Protein AF-A0A6N7SB41-F1 (afdb_monomer_lite)

Secondary structure (DSSP, 8-state):
-----------TTS--PPPHHHHHHTTPPTT--EEEEE-TT--EEEEE--TTTTTHHHHHHHHHHHHHHHSS-EEEEETTEEEEESSS-HHHHHTSPBPHHHHHHH--SS-EEEEEEESBTT---EEEEEEEEEEETTEEEEEEEEE-SSSPPPHHHHHHHHHHHHHHHHHT--

Radius of gyration: 18.44 Å; chains: 1; bounding box: 50×26×52 Å

Foldseek 3Di:
DDDPVDDFDADPVRDTDDDPVNCVVLVPDPPFDWDWDADPVRDTDIDGDAPCPVVLVVVQVVQLVLCVVFVFKKFKDFQQATSYTNDDCGVVRRPFGFDPQVNVVLQDPAKDWDWQCGGGPVDNDGWTWIWQWQAEPRRTRITMTTTQHPHYGDPVSVVSRNVSSVVNNVVPND

InterPro domains:
  IPR007159 SpoVT-AbrB domain [PF04014] (7-48)
  IPR007159 SpoVT-AbrB domain [PS51740] (5-51)
  IPR007159 SpoVT-AbrB domain [SM00966] (8-54)
  IPR007159 SpoVT-AbrB domain [TIGR01439] (9-48)
  IPR029016 GAF-like domain superfamily [G3DSA:3.30.450.40] (56-173)
  IPR037914 SpoVT-AbrB domain superfamily [SSF89447] (1-48)
  IPR052731 Bacillus subtilis Transition State Regulators [PTHR36432] (1-88)

Sequence (174 aa):
MKATGIVRRLDDLGRLVIPKEIRKIYKLKEGDSIEFFVNEDSEIVLKKFSVLSDETEAITRMCQTLQEVTEHPVLFVEDDQILCVGQTKLDDWRSQSLSVEFQECVKAYHVRPFDQVRLFAAKPDTMKGTIFPVAVYGDWLGAFVVLEEDSPLQPQHLDIAQAFSRLLIRNHEH

Organism: NCBI:txid1468449

Structure (mmCIF, N/CA/C/O backbone):
data_AF-A0A6N7SB41-F1
#
_entry.id   AF-A0A6N7SB41-F1
#
loop_
_atom_site.group_PDB
_atom_site.id
_atom_site.type_symbol
_atom_site.label_atom_id
_atom_site.label_alt_id
_atom_site.label_comp_id
_atom_site.label_asym_id
_atom_site.label_entity_id
_atom_site.label_seq_id
_atom_site.pdbx_PDB_ins_code
_atom_site.Cartn_x
_atom_site.Cartn_y
_atom_site.Cartn_z
_atom_site.occupancy
_atom_site.B_iso_or_equiv
_atom_site.auth_seq_id
_atom_site.auth_comp_id
_atom_site.auth_asym_id
_atom_site.auth_atom_id
_atom_site.pdbx_PDB_model_num
ATOM 1 N N . MET A 1 1 ? 23.484 10.996 -10.020 1.00 56.50 1 MET A N 1
ATOM 2 C CA . MET A 1 1 ? 23.314 9.530 -10.155 1.00 56.50 1 MET A CA 1
ATOM 3 C C . MET A 1 1 ? 24.474 8.806 -9.488 1.00 56.50 1 MET A C 1
ATOM 5 O O . MET A 1 1 ? 25.571 9.351 -9.464 1.00 56.50 1 MET A O 1
ATOM 9 N N . LYS A 1 2 ? 24.259 7.605 -8.935 1.00 63.44 2 LYS A N 1
ATOM 10 C CA . LYS A 1 2 ? 25.335 6.770 -8.377 1.00 63.44 2 LYS A CA 1
ATOM 11 C C . LYS A 1 2 ? 25.548 5.580 -9.310 1.00 63.44 2 LYS A C 1
ATOM 13 O O . LYS A 1 2 ? 24.634 4.780 -9.482 1.00 63.44 2 LYS A O 1
ATOM 18 N N . ALA A 1 3 ? 26.719 5.481 -9.934 1.00 71.56 3 ALA A N 1
ATOM 19 C CA . ALA A 1 3 ? 27.021 4.375 -10.836 1.00 71.56 3 ALA A CA 1
ATOM 20 C C . ALA A 1 3 ? 27.104 3.062 -10.041 1.00 71.56 3 ALA A C 1
ATOM 22 O O . ALA A 1 3 ? 27.913 2.939 -9.122 1.00 71.56 3 ALA A O 1
ATOM 23 N N . THR A 1 4 ? 26.272 2.079 -10.384 1.00 75.81 4 THR A N 1
ATOM 24 C CA . THR A 1 4 ? 26.331 0.732 -9.787 1.00 75.81 4 THR A CA 1
ATOM 25 C C . THR A 1 4 ? 27.447 -0.119 -10.399 1.00 75.81 4 THR A C 1
ATOM 27 O O . THR A 1 4 ? 27.815 -1.141 -9.830 1.00 75.81 4 THR A O 1
ATOM 30 N N . GLY A 1 5 ? 27.981 0.285 -11.561 1.00 81.81 5 GLY A N 1
ATOM 31 C CA . GLY A 1 5 ? 29.005 -0.455 -12.308 1.00 81.81 5 GLY A CA 1
ATOM 32 C C . GLY A 1 5 ? 28.503 -1.759 -12.940 1.00 81.81 5 GLY A C 1
ATOM 33 O O . GLY A 1 5 ? 29.296 -2.520 -13.489 1.00 81.81 5 GLY A O 1
ATOM 34 N N . ILE A 1 6 ? 27.199 -2.042 -12.867 1.00 85.25 6 ILE A N 1
ATOM 35 C CA . ILE A 1 6 ? 26.628 -3.289 -13.374 1.00 85.25 6 ILE A CA 1
ATOM 36 C C . ILE A 1 6 ? 26.282 -3.129 -14.855 1.00 85.25 6 ILE A C 1
ATOM 38 O O . ILE A 1 6 ? 25.405 -2.348 -15.210 1.00 85.25 6 ILE A O 1
ATOM 42 N N . VAL A 1 7 ? 26.932 -3.923 -15.708 1.00 88.75 7 VAL A N 1
ATOM 43 C CA . VAL A 1 7 ? 26.654 -3.983 -17.151 1.00 88.75 7 VAL A CA 1
ATOM 44 C C . VAL A 1 7 ? 25.903 -5.271 -17.485 1.00 88.75 7 VAL A C 1
ATOM 46 O O . VAL A 1 7 ? 26.246 -6.365 -17.018 1.00 88.75 7 VAL A O 1
ATOM 49 N N . ARG A 1 8 ? 24.857 -5.152 -18.301 1.00 91.56 8 ARG A N 1
ATOM 50 C CA . ARG A 1 8 ? 24.056 -6.270 -18.807 1.00 91.56 8 ARG A CA 1
ATOM 51 C C . ARG A 1 8 ? 23.796 -6.070 -20.292 1.00 91.56 8 ARG A C 1
ATOM 53 O O . ARG A 1 8 ? 23.639 -4.944 -20.749 1.00 91.56 8 ARG A O 1
ATOM 60 N N . ARG A 1 9 ? 23.799 -7.175 -21.032 1.00 91.69 9 ARG A N 1
ATOM 61 C CA . ARG A 1 9 ? 23.465 -7.182 -22.456 1.00 91.69 9 ARG A CA 1
ATOM 62 C C . ARG A 1 9 ? 21.960 -7.363 -22.615 1.00 91.69 9 ARG A C 1
ATOM 64 O O . ARG A 1 9 ? 21.343 -8.041 -21.792 1.00 91.69 9 ARG A O 1
ATOM 71 N N . LEU A 1 10 ? 21.418 -6.756 -23.662 1.00 93.25 10 LEU A N 1
ATOM 72 C CA . LEU A 1 10 ? 20.088 -7.073 -24.162 1.00 93.25 10 LEU A CA 1
ATOM 73 C C . LEU A 1 10 ? 20.124 -8.448 -24.828 1.00 93.25 10 LEU A C 1
ATOM 75 O O . LEU A 1 10 ? 21.170 -8.864 -25.335 1.00 93.25 10 LEU A O 1
ATOM 79 N N . ASP A 1 11 ? 18.997 -9.142 -24.806 1.00 94.06 11 ASP A N 1
ATOM 80 C CA . ASP A 1 11 ? 18.799 -10.297 -25.672 1.00 94.06 11 ASP A CA 1
ATOM 81 C C . ASP A 1 11 ? 18.268 -9.885 -27.054 1.00 94.06 11 ASP A C 1
ATOM 83 O O . ASP A 1 11 ? 18.053 -8.703 -27.333 1.00 94.06 11 ASP A O 1
ATOM 87 N N . ASP A 1 12 ? 18.037 -10.874 -27.916 1.00 94.56 12 ASP A N 1
ATOM 88 C CA . ASP A 1 12 ? 17.614 -10.666 -29.306 1.00 94.56 12 ASP A CA 1
ATOM 89 C C . ASP A 1 12 ? 16.211 -10.045 -29.444 1.00 94.56 12 ASP A C 1
ATOM 91 O O . ASP A 1 12 ? 15.829 -9.609 -30.528 1.00 94.56 12 ASP A O 1
ATOM 95 N N . LEU A 1 13 ? 15.436 -9.990 -28.355 1.00 95.06 13 LEU A N 1
ATOM 96 C CA . LEU A 1 13 ? 14.103 -9.385 -28.303 1.00 95.06 13 LEU A CA 1
ATOM 97 C C . LEU A 1 13 ? 14.111 -8.018 -27.604 1.00 95.06 13 LEU A C 1
ATOM 99 O O . LEU A 1 13 ? 13.051 -7.428 -27.405 1.00 95.06 13 LEU A O 1
ATOM 103 N N . GLY A 1 14 ? 15.284 -7.516 -27.204 1.00 90.44 14 GLY A N 1
ATOM 104 C CA . GLY A 1 14 ? 15.414 -6.254 -26.479 1.00 90.44 14 GLY A CA 1
ATOM 105 C C . GLY A 1 14 ? 15.051 -6.348 -24.995 1.00 90.44 14 GLY A C 1
ATOM 106 O O . GLY A 1 14 ? 14.813 -5.324 -24.358 1.00 90.44 14 GLY A O 1
ATOM 107 N N . ARG A 1 15 ? 15.017 -7.551 -24.408 1.00 93.56 15 ARG A N 1
ATOM 108 C CA . ARG A 1 15 ? 14.793 -7.722 -22.967 1.00 93.56 15 ARG A CA 1
ATOM 109 C C . ARG A 1 15 ? 16.102 -7.541 -22.208 1.00 93.56 15 ARG A C 1
ATOM 111 O O . ARG A 1 15 ? 17.163 -8.018 -22.614 1.00 93.56 15 ARG A O 1
ATOM 118 N N . LEU A 1 16 ? 16.007 -6.889 -21.055 1.00 92.81 16 LEU A N 1
ATOM 119 C CA . LEU A 1 16 ? 17.096 -6.705 -20.102 1.00 92.81 16 LEU A CA 1
ATOM 120 C C . LEU A 1 16 ? 16.799 -7.494 -18.826 1.00 92.81 16 LEU A C 1
ATOM 122 O O . LEU A 1 16 ? 15.696 -7.444 -18.287 1.00 92.81 16 LEU A O 1
ATOM 126 N N . VAL A 1 17 ? 17.813 -8.163 -18.278 1.00 92.31 17 VAL A N 1
ATOM 127 C CA . VAL A 1 17 ? 17.708 -8.790 -16.956 1.00 92.31 17 VAL A CA 1
ATOM 128 C C . VAL A 1 17 ? 18.049 -7.778 -15.865 1.00 92.31 17 VAL A C 1
ATOM 130 O O . VAL A 1 17 ? 19.197 -7.340 -15.766 1.00 92.31 17 VAL A O 1
ATOM 133 N N . ILE A 1 18 ? 17.091 -7.488 -14.979 1.00 92.94 18 ILE A N 1
ATOM 134 C CA . ILE A 1 18 ? 17.354 -6.727 -13.751 1.00 92.94 18 ILE A CA 1
ATOM 135 C C . ILE A 1 18 ? 18.131 -7.628 -12.763 1.00 92.94 18 ILE A C 1
ATOM 137 O O . ILE A 1 18 ? 17.640 -8.701 -12.372 1.00 92.94 18 ILE A O 1
ATOM 141 N N . PRO A 1 19 ? 19.353 -7.244 -12.341 1.00 92.25 19 PRO A N 1
ATOM 142 C CA . PRO A 1 19 ? 20.143 -8.011 -11.375 1.00 92.25 19 PRO A CA 1
ATOM 143 C C . PRO A 1 19 ? 19.377 -8.284 -10.073 1.00 92.25 19 PRO A C 1
ATOM 145 O O . PRO A 1 19 ? 18.529 -7.489 -9.663 1.00 92.25 19 PRO A O 1
ATOM 148 N N . LYS A 1 20 ? 19.660 -9.417 -9.413 1.00 90.88 20 LYS A N 1
ATOM 149 C CA . LYS A 1 20 ? 18.954 -9.819 -8.179 1.00 90.88 20 LYS A CA 1
ATOM 150 C C . LYS A 1 20 ? 19.144 -8.797 -7.057 1.00 90.88 20 LYS A C 1
ATOM 152 O O . LYS A 1 20 ? 18.233 -8.574 -6.271 1.00 90.88 20 LYS A O 1
ATOM 157 N N . GLU A 1 21 ? 20.305 -8.160 -7.009 1.00 90.12 21 GLU A N 1
ATOM 158 C CA . GLU A 1 21 ? 20.667 -7.143 -6.028 1.00 90.12 21 GLU A CA 1
ATOM 159 C C . GLU A 1 21 ? 19.773 -5.909 -6.166 1.00 90.12 21 GLU A C 1
ATOM 161 O O . GLU A 1 21 ? 19.187 -5.459 -5.185 1.00 90.12 21 GLU A O 1
ATOM 166 N N . ILE A 1 22 ? 19.604 -5.415 -7.398 1.00 90.12 22 ILE A N 1
ATOM 167 C CA . ILE A 1 22 ? 18.723 -4.282 -7.704 1.00 90.12 22 ILE A CA 1
ATOM 168 C C . ILE A 1 22 ? 17.273 -4.648 -7.383 1.00 90.12 22 ILE A C 1
ATOM 170 O O . ILE A 1 22 ? 16.601 -3.895 -6.685 1.00 90.12 22 ILE A O 1
ATOM 174 N N . ARG A 1 23 ? 16.816 -5.842 -7.788 1.00 91.62 23 ARG A N 1
ATOM 175 C CA . ARG A 1 23 ? 15.476 -6.334 -7.430 1.00 91.62 23 ARG A CA 1
ATOM 176 C C . ARG A 1 23 ? 15.249 -6.345 -5.920 1.00 91.62 23 ARG A C 1
ATOM 178 O O . ARG A 1 23 ? 14.219 -5.871 -5.464 1.00 91.62 23 ARG A O 1
ATOM 185 N N . LYS A 1 24 ? 16.222 -6.818 -5.134 1.00 88.81 24 LYS A N 1
ATOM 186 C CA . LYS A 1 24 ? 16.126 -6.853 -3.667 1.00 88.81 24 LYS A CA 1
ATOM 187 C C . LYS A 1 24 ? 16.057 -5.451 -3.055 1.00 88.81 24 LYS A C 1
ATOM 189 O O . LYS A 1 24 ? 15.255 -5.235 -2.154 1.00 88.81 24 LYS A O 1
ATOM 194 N N . ILE A 1 25 ? 16.883 -4.517 -3.532 1.00 87.06 25 ILE A N 1
ATOM 195 C CA . ILE A 1 25 ? 16.928 -3.135 -3.023 1.00 87.06 25 ILE A CA 1
ATOM 196 C C . ILE A 1 25 ? 15.608 -2.411 -3.300 1.00 87.06 25 ILE A C 1
ATOM 198 O O . ILE A 1 25 ? 15.047 -1.798 -2.397 1.00 87.06 25 ILE A O 1
ATOM 202 N N . TYR A 1 26 ? 15.095 -2.522 -4.525 1.00 86.06 26 TYR A N 1
ATOM 203 C CA . TYR A 1 26 ? 13.861 -1.857 -4.950 1.00 86.06 26 TYR A CA 1
ATOM 204 C C . TYR A 1 26 ? 12.601 -2.702 -4.716 1.00 86.06 26 TYR A C 1
ATOM 206 O O . TYR A 1 26 ? 11.526 -2.330 -5.174 1.00 86.06 26 TYR A O 1
ATOM 214 N N . LYS A 1 27 ? 12.726 -3.827 -3.995 1.00 86.19 27 LYS A N 1
ATOM 215 C CA . LYS A 1 27 ? 11.638 -4.768 -3.675 1.00 86.19 27 LYS A CA 1
ATOM 216 C C . LYS A 1 27 ? 10.820 -5.211 -4.902 1.00 86.19 27 LYS A C 1
ATOM 218 O O . LYS A 1 27 ? 9.625 -5.451 -4.778 1.00 86.19 27 LYS A O 1
ATOM 223 N N . LEU A 1 28 ? 11.475 -5.344 -6.057 1.00 89.50 28 LEU A N 1
ATOM 224 C CA . LEU A 1 28 ? 10.847 -5.775 -7.305 1.00 89.50 28 LEU A CA 1
ATOM 225 C C . LEU A 1 28 ? 10.644 -7.292 -7.288 1.00 89.50 28 LEU A C 1
ATOM 227 O O . LEU A 1 28 ? 11.619 -8.055 -7.217 1.00 89.50 28 LEU A O 1
ATOM 231 N N . LYS A 1 29 ? 9.387 -7.717 -7.357 1.00 87.56 29 LYS A N 1
ATOM 232 C CA . LYS A 1 29 ? 8.963 -9.119 -7.376 1.00 87.56 29 LYS A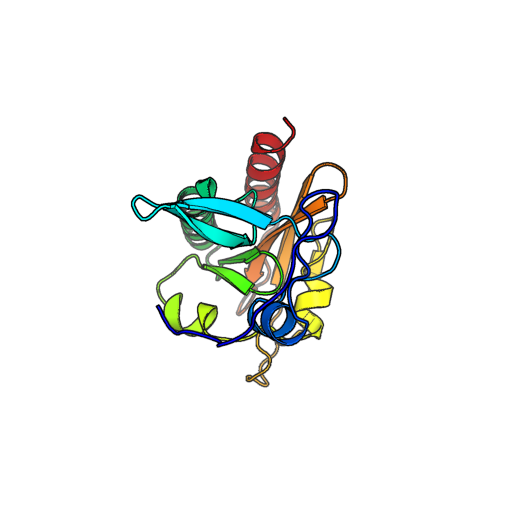 CA 1
ATOM 233 C C . LYS A 1 29 ? 8.631 -9.559 -8.802 1.00 87.56 29 LYS A C 1
ATOM 235 O O . LYS A 1 29 ? 8.562 -8.761 -9.733 1.00 87.56 29 LYS A O 1
ATOM 240 N N . GLU A 1 30 ? 8.511 -10.866 -8.993 1.00 85.94 30 GLU A N 1
ATOM 241 C CA . GLU A 1 30 ? 8.004 -11.403 -10.255 1.00 85.94 30 GLU A CA 1
ATOM 242 C C . GLU A 1 30 ? 6.549 -10.960 -10.451 1.00 85.94 30 GLU A C 1
ATOM 244 O O . GLU A 1 30 ? 5.766 -11.023 -9.508 1.00 85.94 30 GLU A O 1
ATOM 249 N N . GLY A 1 31 ? 6.216 -10.488 -11.655 1.00 84.44 31 GLY A N 1
ATOM 250 C CA . GLY A 1 31 ? 4.901 -9.921 -11.967 1.00 84.44 31 GLY A CA 1
ATOM 251 C C . GLY A 1 31 ? 4.759 -8.421 -11.683 1.00 84.44 31 GLY A C 1
ATOM 252 O O . GLY A 1 31 ? 3.804 -7.826 -12.172 1.00 84.44 31 GLY A O 1
ATOM 253 N N . ASP A 1 32 ? 5.705 -7.788 -10.974 1.00 86.62 32 ASP A N 1
ATOM 254 C CA . ASP A 1 32 ? 5.667 -6.336 -10.756 1.00 86.62 32 ASP A CA 1
ATOM 255 C C . ASP A 1 32 ? 5.747 -5.586 -12.094 1.00 86.62 32 ASP A C 1
ATOM 257 O O . ASP A 1 32 ? 6.615 -5.852 -12.934 1.00 86.62 32 ASP A O 1
ATOM 261 N N . SER A 1 33 ? 4.872 -4.597 -12.262 1.00 87.50 33 SER A N 1
ATOM 262 C CA . SER A 1 33 ? 4.899 -3.696 -13.412 1.00 87.50 33 SER A CA 1
ATOM 263 C C . SER A 1 33 ? 6.001 -2.644 -13.250 1.00 87.50 33 SER A C 1
ATOM 265 O O . SER A 1 33 ? 6.211 -2.097 -12.164 1.00 87.50 33 SER A O 1
ATOM 267 N N . ILE A 1 34 ? 6.721 -2.356 -14.336 1.00 90.44 34 ILE A N 1
ATOM 268 C CA . ILE A 1 34 ? 7.815 -1.378 -14.377 1.00 90.44 34 ILE A CA 1
ATOM 269 C C . ILE A 1 34 ? 7.511 -0.354 -15.462 1.00 90.44 34 ILE A C 1
ATOM 271 O O . ILE A 1 34 ? 7.263 -0.717 -16.611 1.00 90.44 34 ILE A O 1
ATOM 275 N N . GLU A 1 35 ? 7.581 0.918 -15.098 1.00 90.56 35 GLU A N 1
ATOM 276 C CA . GLU A 1 35 ? 7.387 2.032 -16.011 1.00 90.56 35 GLU A CA 1
ATOM 277 C C . GLU A 1 35 ? 8.733 2.543 -16.536 1.00 90.56 35 GLU A C 1
ATOM 279 O O . GLU A 1 35 ? 9.713 2.671 -15.789 1.00 90.56 35 GLU A O 1
ATOM 284 N N . PHE A 1 36 ? 8.771 2.817 -17.841 1.00 92.75 36 PHE A N 1
ATOM 285 C CA . PHE A 1 36 ? 9.946 3.304 -18.552 1.00 92.75 36 PHE A CA 1
ATOM 286 C C . PHE A 1 36 ? 9.804 4.794 -18.825 1.00 92.75 36 PHE A C 1
ATOM 288 O O . PHE A 1 36 ? 8.883 5.226 -19.512 1.00 92.75 36 PHE A O 1
ATOM 295 N N . PHE A 1 37 ? 10.778 5.561 -18.356 1.00 91.56 37 PHE A N 1
ATOM 296 C CA . PHE A 1 37 ? 10.917 6.974 -18.667 1.00 91.56 37 PHE A CA 1
ATOM 297 C C . PHE A 1 37 ? 12.196 7.198 -19.465 1.00 91.56 37 PHE A C 1
ATOM 299 O O . PHE A 1 37 ? 13.196 6.509 -19.256 1.00 91.56 37 PHE A O 1
ATOM 306 N N . VAL A 1 38 ? 12.170 8.194 -20.344 1.00 93.88 38 VAL A N 1
ATOM 307 C CA . VAL A 1 38 ? 13.356 8.701 -21.039 1.00 93.88 38 VAL A CA 1
ATOM 308 C C . VAL A 1 38 ? 13.509 10.165 -20.656 1.00 93.88 38 VAL A C 1
ATOM 310 O O . VAL A 1 38 ? 12.560 10.935 -20.800 1.00 93.88 38 VAL A O 1
ATOM 313 N N . ASN A 1 39 ? 14.663 10.536 -20.106 1.00 91.38 39 ASN A N 1
ATOM 314 C CA . ASN A 1 39 ? 14.952 11.930 -19.771 1.00 91.38 39 ASN A CA 1
ATOM 315 C C . ASN A 1 39 ? 15.576 12.680 -20.963 1.00 91.38 39 ASN A C 1
ATOM 317 O O . ASN A 1 39 ? 15.837 12.100 -22.018 1.00 91.38 39 ASN A O 1
ATOM 321 N N . GLU A 1 40 ? 15.812 13.982 -20.792 1.00 92.56 40 GLU A N 1
ATOM 322 C CA . GLU A 1 40 ? 16.403 14.846 -21.828 1.00 92.56 40 GLU A CA 1
ATOM 323 C C . GLU A 1 40 ? 17.796 14.366 -22.277 1.00 92.56 40 GLU A C 1
ATOM 325 O O . GLU A 1 40 ? 18.153 14.502 -23.446 1.00 92.56 40 GLU A O 1
ATOM 330 N N . ASP A 1 41 ? 18.537 13.707 -21.383 1.00 92.25 41 ASP A N 1
ATOM 331 C CA . ASP A 1 41 ? 19.861 13.134 -21.642 1.00 92.25 41 ASP A CA 1
ATOM 332 C C . ASP A 1 41 ? 19.809 11.759 -22.347 1.00 92.25 41 ASP A C 1
ATOM 334 O O . ASP A 1 41 ? 20.830 11.086 -22.491 1.00 92.25 41 ASP A O 1
ATOM 338 N N . SER A 1 42 ? 18.630 11.328 -22.819 1.00 91.06 42 SER A N 1
ATOM 339 C CA . SER A 1 42 ? 18.396 10.013 -23.445 1.00 91.06 42 SER A CA 1
ATOM 340 C C . SER A 1 42 ? 18.727 8.817 -22.540 1.00 91.06 42 SER A C 1
ATOM 342 O O . SER A 1 42 ? 19.000 7.712 -23.017 1.00 91.06 42 SER A O 1
ATOM 344 N N . GLU A 1 43 ? 18.688 9.011 -21.225 1.00 92.25 43 GLU A N 1
ATOM 345 C CA . GLU A 1 43 ? 18.839 7.946 -20.243 1.00 92.25 43 GLU A CA 1
ATOM 346 C C . GLU A 1 43 ? 17.489 7.282 -19.976 1.00 92.25 43 GLU A C 1
ATOM 348 O O . GLU A 1 43 ? 16.455 7.940 -19.834 1.00 92.25 43 GLU A O 1
ATOM 353 N N . ILE A 1 44 ? 17.509 5.955 -19.855 1.00 90.31 44 ILE A N 1
ATOM 354 C CA . ILE A 1 44 ? 16.331 5.178 -19.476 1.00 90.31 44 ILE A CA 1
ATOM 355 C C . ILE A 1 44 ? 16.256 5.124 -17.951 1.00 90.31 44 ILE A C 1
ATOM 357 O O . ILE A 1 44 ? 17.150 4.589 -17.288 1.00 90.31 44 ILE A O 1
ATOM 361 N N . VAL A 1 45 ? 15.161 5.634 -17.397 1.00 90.56 45 VAL A N 1
ATOM 362 C CA . VAL A 1 45 ? 14.848 5.565 -15.970 1.00 90.56 45 VAL A CA 1
ATOM 363 C C . VAL A 1 45 ? 13.728 4.555 -15.762 1.00 90.56 45 VAL A C 1
ATOM 365 O O . VAL A 1 45 ? 12.658 4.664 -16.354 1.00 90.56 45 VAL A O 1
ATOM 368 N N . LEU A 1 46 ? 13.980 3.574 -14.897 1.00 90.69 46 LEU A N 1
ATOM 369 C CA . LEU A 1 46 ? 12.997 2.568 -14.505 1.00 90.69 46 LEU A CA 1
ATOM 37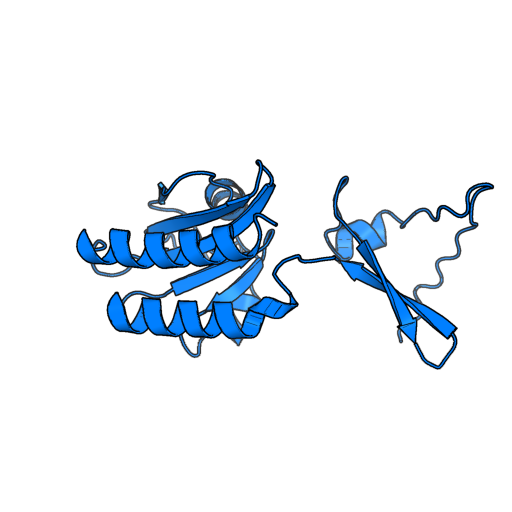0 C C . LEU A 1 46 ? 12.397 2.945 -13.154 1.00 90.69 46 LEU A C 1
ATOM 372 O O . LEU A 1 46 ? 13.138 3.192 -12.197 1.00 90.69 46 LEU A O 1
ATOM 376 N N . LYS A 1 47 ? 11.069 2.940 -13.059 1.00 88.12 47 LYS A N 1
ATOM 377 C CA . LYS A 1 47 ? 10.347 3.076 -11.790 1.00 88.12 47 LYS A CA 1
ATOM 378 C C . LYS A 1 47 ? 9.395 1.903 -11.611 1.00 88.12 47 LYS A C 1
ATOM 380 O O . LYS A 1 47 ? 8.873 1.376 -12.590 1.00 88.12 47 LYS A O 1
ATOM 385 N N . LYS A 1 48 ? 9.175 1.484 -10.362 1.00 86.88 48 LYS A N 1
ATOM 386 C CA . LYS A 1 48 ? 8.072 0.565 -10.073 1.00 86.88 48 LYS A CA 1
ATOM 387 C C . LYS A 1 48 ? 6.776 1.288 -10.435 1.00 86.88 48 LYS A C 1
ATOM 389 O O . LYS A 1 48 ? 6.577 2.412 -9.980 1.00 86.88 48 LYS A O 1
ATOM 394 N N . PHE A 1 49 ? 5.965 0.667 -11.279 1.00 86.06 49 PHE A N 1
ATOM 395 C CA . PHE A 1 49 ? 4.675 1.214 -11.656 1.00 86.06 49 PHE A CA 1
ATOM 396 C C . PHE A 1 49 ? 3.700 1.031 -10.492 1.00 86.06 49 PHE A C 1
ATOM 398 O O . PHE A 1 49 ? 3.611 -0.057 -9.921 1.00 86.06 49 PHE A O 1
ATOM 405 N N . SER A 1 50 ? 2.993 2.100 -10.148 1.00 85.44 50 SER A N 1
ATOM 406 C CA . SER A 1 50 ? 1.892 2.100 -9.191 1.00 85.44 50 SER A CA 1
ATOM 407 C C . SER A 1 50 ? 0.697 2.701 -9.911 1.00 85.44 50 SER A C 1
ATOM 409 O O . SER A 1 50 ? 0.777 3.810 -10.429 1.00 85.44 50 SER A O 1
ATOM 411 N N . VAL A 1 51 ? -0.411 1.965 -9.938 1.00 84.38 51 VAL A N 1
ATOM 412 C CA . VAL A 1 51 ? -1.672 2.444 -10.523 1.00 84.38 51 VAL A CA 1
ATOM 413 C C . VAL A 1 51 ? -2.196 3.664 -9.755 1.00 84.38 51 VAL A C 1
ATOM 415 O O . VAL A 1 51 ? -2.856 4.525 -10.321 1.00 84.38 51 VAL A O 1
ATOM 418 N N . LEU A 1 52 ? -1.865 3.755 -8.466 1.00 87.94 52 LEU A N 1
ATOM 419 C CA . LEU A 1 52 ? -2.342 4.794 -7.563 1.00 87.94 52 LEU A CA 1
ATOM 420 C C . LEU A 1 52 ? -1.397 6.002 -7.486 1.00 87.94 52 LEU A C 1
ATOM 422 O O . LEU A 1 52 ? -1.677 6.935 -6.728 1.00 87.94 52 LEU A O 1
ATOM 426 N N . SER A 1 53 ? -0.292 6.019 -8.244 1.00 84.00 53 SER A N 1
ATOM 427 C CA . SER A 1 53 ? 0.733 7.064 -8.129 1.00 84.00 53 SER A CA 1
ATOM 428 C C . SER A 1 53 ? 0.157 8.459 -8.350 1.00 84.00 53 SER A C 1
ATOM 430 O O . SER A 1 53 ? 0.427 9.366 -7.556 1.00 84.00 53 SER A O 1
ATOM 432 N N . ASP A 1 54 ? -0.694 8.606 -9.362 1.00 85.69 54 ASP A N 1
ATOM 433 C CA . ASP A 1 54 ? -1.310 9.879 -9.746 1.00 85.69 54 ASP A CA 1
ATOM 434 C C . ASP A 1 54 ? -2.433 10.295 -8.780 1.00 85.69 54 ASP A C 1
ATOM 436 O O . ASP A 1 54 ? -2.737 11.478 -8.630 1.00 85.69 54 ASP A O 1
ATOM 440 N N . GLU A 1 55 ? -2.998 9.334 -8.045 1.00 88.88 55 GLU A N 1
ATOM 441 C CA . GLU A 1 55 ? -4.060 9.548 -7.057 1.00 88.88 55 GLU A CA 1
ATOM 442 C C . GLU A 1 55 ? -3.503 9.820 -5.648 1.00 88.88 55 GLU A C 1
ATOM 444 O O . GLU A 1 55 ? -4.275 10.099 -4.731 1.00 88.88 55 GLU A O 1
ATOM 449 N N . THR A 1 56 ? -2.180 9.789 -5.438 1.00 89.38 56 THR A N 1
ATOM 450 C CA . THR A 1 56 ? -1.557 9.908 -4.101 1.00 89.38 56 THR A CA 1
ATOM 451 C C . THR A 1 56 ? -2.078 11.111 -3.304 1.00 89.38 56 THR A C 1
ATOM 453 O O . THR A 1 56 ? -2.348 11.004 -2.104 1.00 89.38 56 THR A O 1
ATOM 456 N N . GLU A 1 57 ? -2.248 12.268 -3.947 1.00 90.50 57 GLU A N 1
ATOM 457 C CA . GLU A 1 57 ? -2.765 13.477 -3.296 1.00 90.50 57 GLU A CA 1
ATOM 458 C C . GLU A 1 57 ? -4.248 13.335 -2.911 1.00 90.50 57 GLU A C 1
ATOM 460 O O . GLU A 1 57 ? -4.661 13.752 -1.826 1.00 90.50 57 GLU A O 1
ATOM 465 N N . ALA A 1 58 ? -5.049 12.697 -3.768 1.00 93.00 58 ALA A N 1
ATOM 466 C CA . ALA A 1 58 ? -6.450 12.401 -3.496 1.00 93.00 58 ALA A CA 1
ATOM 467 C C . ALA A 1 58 ? -6.594 11.385 -2.354 1.00 93.00 58 ALA A C 1
ATOM 469 O O . ALA A 1 58 ? -7.331 11.648 -1.406 1.00 93.00 58 ALA A O 1
ATOM 470 N N . ILE A 1 59 ? -5.826 10.293 -2.378 1.00 94.44 59 ILE A N 1
ATOM 471 C CA . ILE A 1 59 ? -5.801 9.276 -1.317 1.00 94.44 59 ILE A CA 1
ATOM 472 C C . ILE A 1 59 ? -5.350 9.900 0.011 1.00 94.44 59 ILE A C 1
ATOM 474 O O . ILE A 1 59 ? -5.903 9.603 1.067 1.00 94.44 59 ILE A O 1
ATOM 478 N N . THR A 1 60 ? -4.387 10.824 -0.022 1.00 93.00 60 THR A N 1
ATOM 479 C CA . THR A 1 60 ? -3.952 11.554 1.180 1.00 93.00 60 THR A CA 1
ATOM 480 C C . THR A 1 60 ? -5.085 12.396 1.770 1.00 93.00 60 THR A C 1
ATOM 482 O O . THR A 1 60 ? -5.335 12.311 2.973 1.00 93.00 60 THR A O 1
ATOM 485 N N . ARG A 1 61 ? -5.823 13.148 0.940 1.00 93.56 61 ARG A N 1
ATOM 486 C CA . ARG A 1 61 ? -7.028 13.872 1.389 1.00 93.56 61 ARG A CA 1
ATOM 487 C C . ARG A 1 61 ? -8.088 12.924 1.941 1.00 93.56 61 ARG A C 1
ATOM 489 O O . ARG A 1 61 ? -8.703 13.216 2.959 1.00 93.56 61 ARG A O 1
ATOM 496 N N . MET A 1 62 ? -8.269 11.769 1.305 1.00 95.56 62 MET A N 1
ATOM 497 C CA . MET A 1 62 ? -9.198 10.740 1.763 1.00 95.56 62 MET A CA 1
ATOM 498 C C . MET A 1 62 ? -8.843 10.229 3.164 1.00 95.56 62 MET A C 1
ATOM 500 O O . MET A 1 62 ? -9.718 10.164 4.025 1.00 95.56 62 MET A O 1
ATOM 504 N N . CYS A 1 63 ? -7.566 9.939 3.425 1.00 94.94 63 CYS A N 1
ATOM 505 C CA . CYS A 1 63 ? -7.085 9.561 4.755 1.00 94.94 63 CYS A CA 1
ATOM 506 C C . CYS A 1 63 ? -7.309 10.667 5.795 1.00 94.94 63 CYS A C 1
ATOM 508 O O . CYS A 1 63 ? -7.726 10.365 6.910 1.00 94.94 63 CYS A O 1
ATOM 510 N N . GLN A 1 64 ? -7.064 11.932 5.437 1.00 93.88 64 GLN A N 1
ATOM 511 C CA . GLN A 1 64 ? -7.313 13.086 6.313 1.00 93.88 64 GLN A CA 1
ATOM 512 C C . GLN A 1 64 ? -8.792 13.181 6.701 1.00 93.88 64 GLN A C 1
ATOM 514 O O . GLN A 1 64 ? -9.118 13.203 7.885 1.00 93.88 64 GLN A O 1
ATOM 519 N N . THR A 1 65 ? -9.692 13.145 5.715 1.00 95.38 65 THR A N 1
ATOM 520 C CA . THR A 1 65 ? -11.139 13.205 5.953 1.00 95.38 65 THR A CA 1
ATOM 521 C C . THR A 1 65 ? -11.637 12.015 6.769 1.00 95.38 65 THR A C 1
ATOM 523 O O . THR A 1 65 ? -12.417 12.195 7.701 1.00 95.38 65 THR A O 1
ATOM 526 N N . LEU A 1 66 ? -11.185 10.795 6.460 1.00 94.56 66 LEU A N 1
ATOM 527 C CA . LEU A 1 66 ? -11.560 9.617 7.242 1.00 94.56 66 LEU A CA 1
ATOM 528 C C . LEU A 1 66 ? -11.085 9.738 8.688 1.00 94.56 66 LEU A C 1
ATOM 530 O O . LEU A 1 66 ? -11.841 9.419 9.597 1.00 94.56 66 LEU A O 1
ATOM 534 N N . GLN A 1 67 ? -9.874 10.230 8.926 1.00 93.31 67 GLN A N 1
ATOM 535 C CA . GLN A 1 67 ? -9.376 10.435 10.281 1.00 93.31 67 GLN A CA 1
ATOM 536 C C . GLN A 1 67 ? -10.190 11.488 11.048 1.00 93.31 67 GLN A C 1
ATOM 538 O O . GLN A 1 67 ? -10.515 11.263 12.209 1.00 93.31 67 GLN A O 1
ATOM 543 N N . GLU A 1 68 ? -10.558 12.603 10.414 1.00 92.69 68 GLU A N 1
ATOM 544 C CA . GLU A 1 68 ? -11.411 13.632 11.030 1.00 92.69 68 GLU A CA 1
ATOM 545 C C . GLU A 1 68 ? -12.795 13.095 11.407 1.00 92.69 68 GLU A C 1
ATOM 547 O O . GLU A 1 68 ? -13.302 13.399 12.481 1.00 92.69 68 GLU A O 1
ATOM 552 N N . VAL A 1 69 ? -13.402 12.286 10.536 1.00 93.19 69 VAL A N 1
ATOM 553 C CA . VAL A 1 69 ? -14.750 11.740 10.754 1.00 93.19 69 VAL A CA 1
ATOM 554 C C . VAL A 1 69 ? -14.745 10.595 11.761 1.00 93.19 69 VAL A C 1
ATOM 556 O O . VAL A 1 69 ? -15.672 10.468 12.555 1.00 93.19 69 VAL A O 1
ATOM 559 N N . THR A 1 70 ? -13.735 9.728 11.700 1.00 92.25 70 THR A N 1
ATOM 560 C CA . THR A 1 70 ? -13.670 8.540 12.557 1.00 92.25 70 THR A CA 1
ATOM 561 C C . THR A 1 70 ? -13.040 8.814 13.914 1.00 92.25 70 THR A C 1
ATOM 563 O O . THR A 1 70 ? -13.226 8.000 14.809 1.00 92.25 70 THR A O 1
ATOM 566 N N . GLU A 1 71 ? -12.309 9.923 14.064 1.00 91.19 71 GLU A N 1
ATOM 567 C CA . GLU A 1 71 ? -11.465 10.238 15.227 1.00 91.19 71 GLU A CA 1
ATOM 568 C C . GLU A 1 71 ? -10.378 9.177 15.504 1.00 91.19 71 GLU A C 1
ATOM 570 O O . GLU A 1 71 ? -9.805 9.114 16.589 1.00 91.19 71 GLU A O 1
ATOM 575 N N . HIS A 1 72 ? -10.046 8.367 14.494 1.00 92.00 72 HIS A N 1
ATOM 576 C CA . HIS A 1 72 ? -9.045 7.306 14.559 1.00 92.00 72 HIS A CA 1
ATOM 577 C C . HIS A 1 72 ? -7.888 7.571 13.589 1.00 92.00 72 HIS A C 1
ATOM 579 O O . HIS A 1 72 ? -8.109 8.139 12.518 1.00 92.00 72 HIS A O 1
ATOM 585 N N . PRO A 1 73 ? -6.649 7.138 13.894 1.00 92.19 73 PRO A N 1
ATOM 586 C CA . PRO A 1 73 ? -5.562 7.201 12.926 1.00 92.19 73 PRO A CA 1
ATOM 587 C C . PRO A 1 73 ? -5.905 6.413 11.658 1.00 92.19 73 PRO A C 1
ATOM 589 O O . PRO A 1 73 ? -6.253 5.231 11.725 1.00 92.19 73 PRO A O 1
ATOM 592 N N . VAL A 1 74 ? -5.763 7.058 10.500 1.00 94.06 74 VAL A N 1
ATOM 593 C CA . VAL A 1 74 ? -5.999 6.433 9.192 1.00 94.06 74 VAL A CA 1
ATOM 594 C C . VAL A 1 74 ? -4.724 6.446 8.371 1.00 94.06 74 VAL A C 1
ATOM 596 O O . VAL A 1 74 ? -4.015 7.453 8.305 1.00 94.06 74 VAL A O 1
ATOM 599 N N . LEU A 1 75 ? -4.437 5.325 7.723 1.00 93.31 75 LEU A N 1
ATOM 600 C CA . LEU A 1 75 ? -3.313 5.172 6.810 1.00 93.31 75 LEU A CA 1
ATOM 601 C C . LEU A 1 75 ? -3.747 4.441 5.543 1.00 93.31 75 LEU A C 1
ATOM 603 O O . LEU A 1 75 ? -4.677 3.639 5.570 1.00 93.31 75 LEU A O 1
ATOM 607 N N . PHE A 1 76 ? -3.054 4.708 4.441 1.00 95.25 76 PHE A N 1
ATOM 608 C CA . PHE A 1 76 ? -3.184 3.927 3.219 1.00 95.25 76 PHE A CA 1
ATOM 609 C C . PHE A 1 76 ? -1.912 3.120 2.995 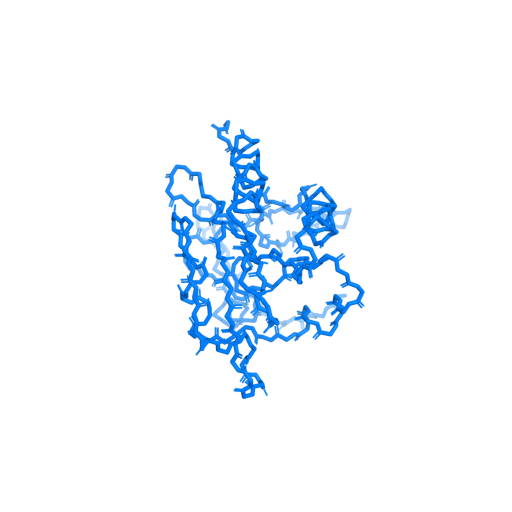1.00 95.25 76 PHE A C 1
ATOM 611 O O . PHE A 1 76 ? -0.806 3.669 3.032 1.00 95.25 76 PHE A O 1
ATOM 618 N N . VAL A 1 77 ? -2.068 1.821 2.766 1.00 94.31 77 VAL A N 1
ATOM 619 C CA . VAL A 1 77 ? -0.970 0.906 2.449 1.00 94.31 77 VAL A CA 1
ATOM 620 C C . VAL A 1 77 ? -1.021 0.568 0.975 1.00 94.31 77 VAL A C 1
ATOM 622 O O . VAL A 1 77 ? -2.068 0.177 0.466 1.00 94.31 77 VAL A O 1
ATOM 625 N N . GLU A 1 78 ? 0.131 0.665 0.327 1.00 91.56 78 GLU A N 1
ATOM 626 C CA . GLU A 1 78 ? 0.369 0.156 -1.017 1.00 91.56 78 GLU A CA 1
ATOM 627 C C . GLU A 1 78 ? 1.614 -0.739 -0.971 1.00 91.56 78 GLU A C 1
ATOM 629 O O . GLU A 1 78 ? 2.609 -0.433 -0.304 1.00 91.56 78 GLU A O 1
ATOM 634 N N . ASP A 1 79 ? 1.550 -1.884 -1.645 1.00 85.44 79 ASP A N 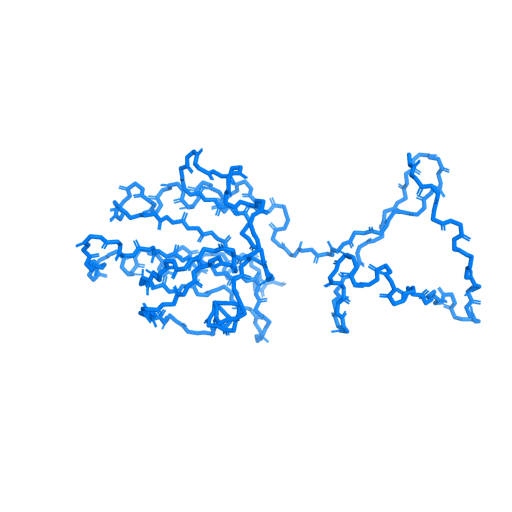1
ATOM 635 C CA . ASP A 1 79 ? 2.538 -2.957 -1.543 1.00 85.44 79 ASP A CA 1
ATOM 636 C C . ASP A 1 79 ? 2.866 -3.357 -0.085 1.00 85.44 79 ASP A C 1
ATOM 638 O O . ASP A 1 79 ? 2.053 -3.941 0.628 1.00 85.44 79 ASP A O 1
ATOM 642 N N . ASP A 1 80 ? 4.098 -3.072 0.341 1.00 84.50 80 ASP A N 1
ATOM 643 C CA . ASP A 1 80 ? 4.665 -3.393 1.645 1.00 84.50 80 ASP A CA 1
ATOM 644 C C . ASP A 1 80 ? 5.065 -2.090 2.383 1.00 84.50 80 ASP A C 1
ATOM 646 O O . ASP A 1 80 ? 5.987 -2.097 3.209 1.00 84.50 80 ASP A O 1
ATOM 650 N N . GLN A 1 81 ? 4.446 -0.952 2.027 1.00 86.19 81 GLN A N 1
ATOM 651 C CA . GLN A 1 81 ? 4.772 0.382 2.541 1.00 86.19 81 GLN A CA 1
ATOM 652 C C . GLN A 1 81 ? 3.523 1.224 2.824 1.00 86.19 81 GLN A C 1
ATOM 654 O O . GLN A 1 81 ? 2.469 1.059 2.219 1.00 86.19 81 GLN A O 1
ATOM 659 N N . ILE A 1 82 ? 3.663 2.176 3.746 1.00 89.62 82 ILE A N 1
ATOM 660 C CA . ILE A 1 82 ? 2.639 3.194 3.981 1.00 89.62 82 ILE A CA 1
ATOM 661 C C . ILE A 1 82 ? 2.779 4.266 2.897 1.00 89.62 82 ILE A C 1
ATOM 663 O O . ILE A 1 82 ? 3.818 4.927 2.804 1.00 89.62 82 ILE A O 1
ATOM 667 N N . LEU A 1 83 ? 1.733 4.443 2.091 1.00 87.81 83 LEU A N 1
ATOM 668 C CA . LEU A 1 83 ? 1.675 5.465 1.049 1.00 87.81 83 LEU A CA 1
ATOM 669 C C . LEU A 1 83 ? 1.380 6.842 1.657 1.00 87.81 83 LEU A C 1
ATOM 671 O O . LEU A 1 83 ? 2.094 7.807 1.379 1.00 87.81 83 LEU A O 1
ATOM 675 N N . CYS A 1 84 ? 0.371 6.931 2.528 1.00 84.75 84 CYS A N 1
ATOM 676 C CA . CYS A 1 84 ? -0.004 8.166 3.219 1.00 84.75 84 CYS A CA 1
ATOM 677 C C . CYS A 1 84 ? -0.662 7.903 4.586 1.00 84.75 84 CYS A C 1
ATOM 679 O O . CYS A 1 84 ? -1.098 6.789 4.878 1.00 84.75 84 CYS A O 1
ATOM 681 N N . VAL A 1 85 ? -0.723 8.940 5.428 1.00 83.56 85 VAL A N 1
ATOM 682 C CA . VAL A 1 85 ? -1.427 8.943 6.723 1.00 83.56 85 VAL A CA 1
ATOM 683 C C . VAL A 1 85 ? -2.281 10.206 6.858 1.00 83.56 85 VAL A C 1
ATOM 685 O O . VAL A 1 85 ? -1.967 11.228 6.246 1.00 83.56 85 VAL A O 1
ATOM 688 N N . GLY A 1 86 ? -3.342 10.145 7.663 1.00 74.69 86 GLY A N 1
ATOM 689 C CA . GLY A 1 86 ? -4.287 11.247 7.854 1.00 74.69 86 GLY A CA 1
ATOM 690 C C . GLY A 1 86 ? -3.749 12.447 8.651 1.00 74.69 86 GLY A C 1
ATOM 691 O O . GLY A 1 86 ? -4.213 13.558 8.430 1.00 74.69 86 GLY A O 1
ATOM 692 N N . GLN A 1 87 ? -2.747 12.295 9.527 1.00 70.75 87 GLN A N 1
ATOM 693 C CA . GLN A 1 87 ? -2.121 13.424 10.248 1.00 70.75 87 GLN A CA 1
ATOM 694 C C . GLN A 1 87 ? -0.591 13.311 10.379 1.00 70.75 87 GLN A C 1
ATOM 696 O O . GLN A 1 87 ? 0.007 12.274 10.115 1.00 70.75 87 GLN A O 1
ATOM 701 N N . THR A 1 88 ? 0.035 14.410 10.816 1.00 52.94 88 THR A N 1
ATOM 702 C CA . THR A 1 88 ? 1.450 14.846 10.752 1.00 52.94 88 THR A CA 1
ATOM 703 C C . THR A 1 88 ? 2.562 13.914 11.272 1.00 52.94 88 THR A C 1
ATOM 705 O O . THR A 1 88 ? 3.708 14.344 11.342 1.00 52.94 88 THR A O 1
ATOM 708 N N . LYS A 1 89 ? 2.304 12.635 11.574 1.00 58.97 89 LYS A N 1
ATOM 709 C CA . LYS A 1 89 ? 3.350 11.621 11.854 1.00 58.97 89 LYS A CA 1
ATOM 710 C C . LYS A 1 89 ? 3.862 10.905 10.585 1.00 58.97 89 LYS A C 1
ATOM 712 O O . LYS A 1 89 ? 4.505 9.860 10.680 1.00 58.97 89 LYS A O 1
ATOM 717 N N . LEU A 1 90 ? 3.568 11.456 9.401 1.00 61.03 90 LEU A N 1
ATOM 718 C CA . LEU A 1 90 ? 3.839 10.865 8.082 1.00 61.03 90 LEU A CA 1
ATOM 719 C C . LEU A 1 90 ? 5.309 10.466 7.890 1.00 61.03 90 LEU A C 1
ATOM 721 O O . LEU A 1 90 ? 5.576 9.341 7.470 1.00 61.03 90 LEU A O 1
ATOM 725 N N . ASP A 1 91 ? 6.252 11.338 8.241 1.00 60.62 91 ASP A N 1
ATOM 726 C CA . ASP A 1 91 ? 7.679 11.082 8.000 1.00 60.62 91 ASP A CA 1
ATOM 727 C C . ASP A 1 91 ? 8.234 9.962 8.901 1.00 60.62 91 ASP A C 1
ATOM 729 O O . ASP A 1 91 ? 9.008 9.103 8.457 1.00 60.62 91 ASP A O 1
ATOM 733 N N . ASP A 1 92 ? 7.758 9.892 10.147 1.00 74.31 92 ASP A N 1
ATOM 734 C CA . ASP A 1 92 ? 8.160 8.861 11.107 1.00 74.31 92 ASP A CA 1
ATOM 735 C C . ASP A 1 92 ? 7.633 7.475 10.726 1.00 74.31 92 ASP A C 1
ATOM 737 O O . ASP A 1 92 ? 8.267 6.467 11.036 1.00 74.31 92 ASP A O 1
ATOM 741 N N . TRP A 1 93 ? 6.460 7.402 10.092 1.00 80.62 93 TRP A N 1
ATOM 742 C CA . TRP A 1 93 ? 5.797 6.134 9.775 1.00 80.62 93 TRP A CA 1
ATOM 743 C C . TRP A 1 93 ? 6.194 5.608 8.394 1.00 80.62 93 TRP A C 1
ATOM 745 O O . TRP A 1 93 ? 6.426 4.409 8.255 1.00 80.62 93 TRP A O 1
ATOM 755 N N . ARG A 1 94 ? 6.359 6.483 7.388 1.00 71.81 94 ARG A N 1
ATOM 756 C CA . ARG A 1 94 ? 6.808 6.085 6.036 1.00 71.81 94 ARG A CA 1
ATOM 757 C C . ARG A 1 94 ? 8.220 5.507 6.022 1.00 71.81 94 ARG A C 1
ATOM 759 O O . ARG A 1 94 ? 8.526 4.656 5.192 1.00 71.81 94 ARG A O 1
ATOM 766 N N . SER A 1 95 ? 9.083 5.960 6.928 1.00 76.88 95 SER A N 1
ATOM 767 C CA . SER A 1 95 ? 10.459 5.463 7.038 1.00 76.88 95 SER A CA 1
ATOM 768 C C . SER A 1 95 ? 10.558 4.081 7.698 1.00 76.88 95 SER A C 1
ATOM 770 O O . SER A 1 95 ? 11.600 3.426 7.608 1.00 76.88 95 SER A O 1
ATOM 772 N N . GLN A 1 96 ? 9.486 3.601 8.336 1.00 84.88 96 GLN A N 1
ATOM 773 C CA . GLN A 1 96 ? 9.477 2.324 9.039 1.00 84.88 96 GLN A CA 1
ATOM 774 C C . GLN A 1 96 ? 9.018 1.185 8.134 1.00 84.88 96 GLN A C 1
ATOM 776 O O . GLN A 1 96 ? 8.048 1.281 7.388 1.00 84.88 96 GLN A O 1
ATOM 781 N N . SER A 1 97 ? 9.714 0.054 8.232 1.00 89.06 97 SER A N 1
ATOM 782 C CA . SER A 1 97 ? 9.275 -1.167 7.559 1.00 89.06 97 SER A CA 1
ATOM 783 C C . SER A 1 97 ? 8.093 -1.779 8.304 1.00 89.06 97 SER A C 1
ATOM 785 O O . SER A 1 97 ? 8.176 -2.008 9.515 1.00 89.06 97 SER A O 1
ATOM 787 N N . LEU A 1 98 ? 7.022 -2.079 7.566 1.00 93.75 98 LEU A N 1
ATOM 788 C CA . LEU A 1 98 ? 5.902 -2.865 8.077 1.00 93.75 98 LEU A CA 1
ATOM 789 C C . LEU A 1 98 ? 6.386 -4.246 8.540 1.00 93.75 98 LEU A C 1
ATOM 791 O O . LEU A 1 98 ? 7.348 -4.795 7.993 1.00 93.75 98 LEU A O 1
ATOM 795 N N . SER A 1 99 ? 5.739 -4.795 9.563 1.00 95.31 99 SER A N 1
ATOM 796 C CA . SER A 1 99 ? 5.993 -6.167 10.007 1.00 95.31 99 SER A CA 1
ATOM 797 C C . SER A 1 99 ? 5.530 -7.184 8.948 1.00 95.31 99 SER A C 1
ATOM 799 O O . SER A 1 99 ? 4.659 -6.892 8.129 1.00 95.31 99 SER A O 1
ATOM 801 N N . VAL A 1 100 ? 6.091 -8.397 8.974 1.00 94.06 100 VAL A N 1
ATOM 802 C CA . VAL A 1 100 ? 5.676 -9.480 8.058 1.00 94.06 100 VAL A CA 1
ATOM 803 C C . VAL A 1 100 ? 4.214 -9.869 8.299 1.00 94.06 100 VAL A C 1
ATOM 805 O O . VAL A 1 100 ? 3.436 -9.965 7.359 1.00 94.06 100 VAL A O 1
ATOM 808 N N . GLU A 1 101 ? 3.824 -10.004 9.567 1.00 95.25 101 GLU A N 1
ATOM 809 C CA . GLU A 1 101 ? 2.448 -10.314 9.978 1.00 95.25 101 GLU A CA 1
ATOM 810 C C . GLU A 1 101 ? 1.431 -9.282 9.461 1.00 95.25 101 GLU A C 1
ATOM 812 O O . GLU A 1 101 ? 0.362 -9.653 8.977 1.00 95.25 101 GLU A O 1
ATOM 817 N N . PHE A 1 102 ? 1.769 -7.990 9.484 1.00 96.00 102 PHE A N 1
ATOM 818 C CA . PHE A 1 102 ? 0.883 -6.954 8.963 1.00 96.00 102 PHE A CA 1
ATOM 819 C C . PHE A 1 102 ? 0.862 -6.916 7.430 1.00 96.00 102 PHE A C 1
ATOM 821 O O . PHE A 1 102 ? -0.208 -6.754 6.851 1.00 96.00 102 PHE A O 1
ATOM 828 N N . GLN A 1 103 ? 2.005 -7.125 6.762 1.00 94.69 103 GLN A N 1
ATOM 829 C CA . GLN A 1 103 ? 2.076 -7.232 5.294 1.00 94.69 103 GLN A CA 1
ATOM 830 C C . GLN A 1 103 ? 1.205 -8.368 4.746 1.00 94.69 103 GLN A C 1
ATOM 832 O O . GLN A 1 103 ? 0.606 -8.230 3.680 1.00 94.69 103 GLN A O 1
ATOM 837 N N . GLU A 1 104 ? 1.129 -9.490 5.460 1.00 93.31 104 GLU A N 1
ATOM 838 C CA . GLU A 1 104 ? 0.243 -10.602 5.112 1.00 93.31 104 GLU A CA 1
ATOM 839 C C . GLU A 1 104 ? -1.220 -10.266 5.413 1.00 93.31 104 GLU A C 1
ATOM 841 O O . GLU A 1 104 ? -2.102 -10.548 4.603 1.00 93.31 104 GLU A O 1
ATOM 846 N N . CYS A 1 105 ? -1.492 -9.630 6.557 1.00 94.00 105 CYS A N 1
ATOM 847 C CA . CYS A 1 105 ? -2.858 -9.324 6.967 1.00 94.00 105 CYS A CA 1
ATOM 848 C C . CYS A 1 105 ? -3.527 -8.239 6.108 1.00 94.00 105 CYS A C 1
ATOM 850 O O . CYS A 1 105 ? -4.722 -8.345 5.829 1.00 94.00 105 CYS A O 1
ATOM 852 N N . VAL A 1 106 ? -2.783 -7.202 5.702 1.00 95.81 106 VAL A N 1
ATOM 853 C CA . VAL A 1 106 ? -3.310 -6.040 4.962 1.00 95.81 106 VAL A CA 1
ATOM 854 C C . VAL A 1 106 ? -3.716 -6.381 3.525 1.00 95.81 106 VAL A C 1
ATOM 856 O O . VAL A 1 106 ? -4.588 -5.722 2.956 1.00 95.81 106 VAL A O 1
ATOM 859 N N . LYS A 1 107 ? -3.159 -7.461 2.960 1.00 93.88 107 LYS A N 1
ATOM 860 C CA . LYS A 1 107 ? -3.493 -8.001 1.630 1.00 93.88 107 LYS A CA 1
ATOM 861 C C . LYS A 1 107 ? -4.804 -8.793 1.651 1.00 93.88 107 LYS A C 1
ATOM 863 O O . LYS A 1 107 ? -4.856 -9.979 1.332 1.00 93.88 107 LYS A O 1
ATOM 868 N N . ALA A 1 108 ? -5.872 -8.126 2.074 1.00 93.00 108 ALA A N 1
ATOM 869 C CA . ALA A 1 108 ? -7.230 -8.652 2.102 1.00 93.00 108 ALA A CA 1
ATOM 870 C C . ALA A 1 108 ? -8.013 -8.250 0.839 1.00 93.00 108 ALA A C 1
ATOM 872 O O . ALA A 1 108 ? -7.733 -7.222 0.237 1.00 93.00 108 ALA A O 1
ATOM 873 N N . TYR A 1 109 ? -9.040 -9.023 0.473 1.00 93.75 109 TYR A N 1
ATOM 874 C CA . TYR A 1 109 ? -9.970 -8.697 -0.630 1.00 93.75 109 TYR A CA 1
ATOM 875 C C . TYR A 1 109 ? -11.361 -8.269 -0.141 1.00 93.75 109 TYR A C 1
ATOM 877 O O . TYR A 1 109 ? -12.210 -7.832 -0.916 1.00 93.75 109 TYR A O 1
ATOM 885 N N . HIS A 1 110 ? -11.597 -8.375 1.165 1.00 93.94 110 HIS A N 1
ATOM 886 C CA . HIS A 1 110 ? -12.816 -7.940 1.832 1.00 93.94 110 HIS A CA 1
ATOM 887 C C . HIS A 1 110 ? -12.460 -7.131 3.075 1.00 93.94 110 HIS A C 1
ATOM 889 O O . HIS A 1 110 ? -11.358 -7.274 3.611 1.00 93.94 110 HIS A O 1
ATOM 895 N N . VAL A 1 111 ? -13.401 -6.298 3.529 1.00 95.88 111 VAL A N 1
ATOM 896 C CA . VAL A 1 111 ? -13.250 -5.551 4.783 1.00 95.88 111 VAL A CA 1
ATOM 897 C C . VAL A 1 111 ? -12.971 -6.540 5.911 1.00 95.88 111 VAL A C 1
ATOM 899 O O . VAL A 1 111 ? -13.697 -7.526 6.064 1.00 95.88 111 VAL A O 1
ATOM 902 N N . ARG A 1 112 ? -11.898 -6.304 6.667 1.00 94.69 112 ARG A N 1
ATOM 903 C CA . ARG A 1 112 ? -11.396 -7.260 7.655 1.00 94.69 112 ARG A CA 1
ATOM 904 C C . ARG A 1 112 ? -10.875 -6.547 8.904 1.00 94.69 112 ARG A C 1
ATOM 906 O O . ARG A 1 112 ? -9.952 -5.745 8.775 1.00 94.69 112 ARG A O 1
ATOM 913 N N . PRO A 1 113 ? -11.379 -6.877 10.105 1.00 95.62 113 PRO A N 1
ATOM 914 C CA . PRO A 1 113 ? -10.747 -6.451 11.343 1.00 95.62 113 PRO A CA 1
ATOM 915 C C . PRO A 1 113 ? -9.462 -7.249 11.609 1.00 95.62 113 PRO A C 1
ATOM 917 O O . PRO A 1 113 ? -9.330 -8.412 11.208 1.00 95.62 113 PRO A O 1
ATOM 920 N N . PHE A 1 114 ? -8.530 -6.637 12.325 1.00 95.88 114 PHE A N 1
ATOM 921 C CA . PHE A 1 114 ? -7.344 -7.276 12.878 1.00 95.88 114 PHE A CA 1
ATOM 922 C C . PHE A 1 114 ? -7.150 -6.830 14.329 1.00 95.88 114 PHE A C 1
ATOM 924 O O . PHE A 1 114 ? -7.529 -5.723 14.708 1.00 95.88 114 PHE A O 1
ATOM 931 N N . ASP A 1 115 ? -6.554 -7.697 15.138 1.00 95.50 115 ASP A N 1
ATOM 932 C CA . ASP A 1 115 ? -6.295 -7.442 16.552 1.00 95.50 115 ASP A CA 1
ATOM 933 C C . ASP A 1 115 ? -4.939 -8.033 16.938 1.00 95.50 115 ASP A C 1
ATOM 935 O O . ASP A 1 115 ? -4.532 -9.066 16.402 1.00 95.50 115 ASP A O 1
ATOM 939 N N . GLN A 1 116 ? -4.243 -7.357 17.848 1.00 94.69 116 GLN A N 1
ATOM 940 C CA . GLN A 1 116 ? -2.919 -7.724 18.347 1.00 94.69 116 GLN A CA 1
ATOM 941 C C . GLN A 1 116 ? -1.865 -7.988 17.247 1.00 94.69 116 GLN A C 1
ATOM 943 O O . GLN A 1 116 ? -1.060 -8.911 17.356 1.00 94.69 116 GLN A O 1
ATOM 948 N N . VAL A 1 117 ? -1.824 -7.151 16.202 1.00 95.69 117 VAL A N 1
ATOM 949 C CA . VAL A 1 117 ? -0.839 -7.248 15.105 1.00 95.69 117 VAL A CA 1
ATOM 950 C C . VAL A 1 117 ? 0.166 -6.104 15.197 1.00 95.69 117 VAL A C 1
ATOM 952 O O . VAL A 1 117 ? -0.223 -4.938 15.244 1.00 95.69 117 VAL A O 1
ATOM 955 N N . ARG A 1 118 ? 1.471 -6.384 15.195 1.00 94.75 118 ARG A N 1
ATOM 956 C CA . ARG A 1 118 ? 2.494 -5.330 15.147 1.00 94.75 118 ARG A CA 1
ATOM 957 C C . ARG A 1 118 ? 2.439 -4.642 13.806 1.00 94.75 118 ARG A C 1
ATOM 959 O O . ARG A 1 118 ? 2.581 -5.283 12.772 1.00 94.75 118 ARG A O 1
ATOM 966 N N . LEU A 1 119 ? 2.318 -3.324 13.814 1.00 92.69 119 LEU A N 1
ATOM 967 C CA . LEU A 1 119 ? 2.321 -2.555 12.574 1.00 92.69 119 LEU A CA 1
ATOM 968 C C . LEU A 1 119 ? 3.732 -2.485 11.964 1.00 92.69 119 LEU A C 1
ATOM 970 O O . LEU A 1 119 ? 3.913 -2.692 10.765 1.00 92.69 119 LEU A O 1
ATOM 974 N N . PHE A 1 120 ? 4.750 -2.256 12.797 1.00 92.81 120 PHE A N 1
ATOM 975 C CA . PHE A 1 120 ? 6.128 -2.014 12.364 1.00 92.81 120 PHE A CA 1
ATOM 976 C C . PHE A 1 120 ? 7.081 -3.111 12.836 1.00 92.81 120 PHE A C 1
ATOM 978 O O . PHE A 1 120 ? 7.042 -3.523 13.990 1.00 92.81 120 PHE A O 1
ATOM 985 N N . ALA A 1 121 ? 8.007 -3.535 11.974 1.00 91.56 121 ALA A N 1
ATOM 986 C CA . ALA A 1 121 ? 8.969 -4.596 12.289 1.00 91.56 121 ALA A CA 1
ATOM 987 C C . ALA A 1 121 ? 9.914 -4.238 13.452 1.00 91.56 121 ALA A C 1
ATOM 989 O O . ALA A 1 121 ? 10.342 -5.114 14.200 1.00 91.56 121 ALA A O 1
ATOM 990 N N . ALA A 1 122 ? 10.248 -2.952 13.591 1.00 90.50 122 ALA A N 1
ATOM 991 C CA . ALA A 1 122 ? 11.175 -2.452 14.605 1.00 90.50 122 ALA A CA 1
ATOM 992 C C . ALA A 1 122 ? 10.510 -2.154 15.960 1.00 90.50 122 ALA A C 1
ATOM 994 O O . ALA A 1 122 ? 11.219 -1.860 16.922 1.00 90.50 122 ALA A O 1
ATOM 995 N N . LYS A 1 123 ? 9.173 -2.198 16.045 1.00 88.38 123 LYS A N 1
ATOM 996 C CA . LYS A 1 123 ? 8.426 -1.874 17.264 1.00 88.38 123 LYS A CA 1
ATOM 997 C C . LYS A 1 123 ? 7.741 -3.125 17.823 1.00 88.38 123 LYS A C 1
ATOM 999 O O . LYS A 1 123 ? 7.197 -3.912 17.049 1.00 88.38 123 LYS A O 1
ATOM 1004 N N . PRO A 1 124 ? 7.773 -3.333 19.148 1.00 88.81 124 PRO A N 1
ATOM 1005 C CA . PRO A 1 124 ? 7.109 -4.472 19.774 1.00 88.81 124 PRO A CA 1
ATOM 1006 C C . PRO A 1 124 ? 5.595 -4.267 19.910 1.00 88.81 124 PRO A C 1
ATOM 1008 O O . PRO A 1 124 ? 4.878 -5.250 20.074 1.00 88.81 124 PRO A O 1
ATOM 1011 N N . ASP A 1 125 ? 5.124 -3.019 19.841 1.00 90.94 125 ASP A N 1
ATOM 1012 C CA . ASP A 1 125 ? 3.728 -2.668 20.086 1.00 90.94 125 ASP A CA 1
ATOM 1013 C C . ASP A 1 125 ? 2.798 -3.272 19.030 1.00 90.94 125 ASP A C 1
ATOM 1015 O O . ASP A 1 125 ? 3.032 -3.179 17.819 1.00 90.94 125 ASP A O 1
ATOM 1019 N N . THR A 1 126 ? 1.723 -3.885 19.513 1.00 93.69 126 THR A N 1
ATOM 1020 C CA . THR A 1 126 ? 0.653 -4.440 18.690 1.00 93.69 126 THR A CA 1
ATOM 1021 C C . THR A 1 126 ? -0.500 -3.460 18.576 1.00 93.69 126 THR A C 1
ATOM 1023 O O . THR A 1 126 ? -0.862 -2.809 19.554 1.00 93.69 126 THR A O 1
ATOM 1026 N N . MET A 1 127 ? -1.125 -3.435 17.408 1.00 93.19 127 MET A N 1
ATOM 1027 C CA . MET A 1 127 ? -2.269 -2.597 17.088 1.00 93.19 127 MET A CA 1
ATOM 1028 C C . MET A 1 127 ? -3.492 -3.461 16.779 1.00 93.19 127 MET A C 1
ATOM 1030 O O . MET A 1 127 ? -3.377 -4.639 16.425 1.00 93.19 127 MET A O 1
ATOM 1034 N N . LYS A 1 128 ? -4.660 -2.833 16.853 1.00 95.50 128 LYS A N 1
ATOM 1035 C CA . LYS A 1 128 ? -5.923 -3.362 16.343 1.00 95.50 128 LYS A CA 1
ATOM 1036 C C . LYS A 1 128 ? -6.571 -2.336 15.422 1.00 95.50 128 LYS A C 1
ATOM 1038 O O . LYS A 1 128 ? -6.249 -1.147 15.492 1.00 95.50 128 LYS A O 1
ATOM 1043 N N . GLY A 1 129 ? -7.457 -2.786 14.551 1.00 95.88 129 GLY A N 1
ATOM 1044 C CA . GLY A 1 129 ? -8.127 -1.907 13.606 1.00 95.88 129 GLY A CA 1
ATOM 1045 C C . GLY A 1 129 ? -8.866 -2.659 12.518 1.00 95.88 129 GLY A C 1
ATOM 1046 O O . GLY A 1 129 ? -9.013 -3.880 12.564 1.00 95.88 129 GLY A O 1
ATOM 1047 N N . THR A 1 130 ? -9.281 -1.919 11.497 1.00 97.19 130 THR A N 1
ATOM 1048 C CA . THR A 1 130 ? -10.032 -2.461 10.367 1.00 97.19 130 THR A CA 1
ATOM 1049 C C . THR A 1 130 ? -9.377 -2.085 9.039 1.00 97.19 130 THR A C 1
ATOM 1051 O O . THR A 1 130 ? -9.007 -0.934 8.805 1.00 97.19 130 THR A O 1
ATOM 1054 N N . ILE A 1 131 ? -9.221 -3.083 8.167 1.00 97.62 131 ILE A N 1
ATOM 1055 C CA . ILE A 1 131 ? -8.668 -2.975 6.815 1.00 97.62 131 ILE A CA 1
ATOM 1056 C C . ILE A 1 131 ? -9.821 -2.860 5.818 1.00 97.62 131 ILE A C 1
ATOM 1058 O O . ILE A 1 131 ? -10.720 -3.703 5.797 1.00 97.62 131 ILE A O 1
ATOM 1062 N N . PHE A 1 132 ? -9.755 -1.852 4.954 1.00 97.56 132 PHE A N 1
ATOM 1063 C CA . PHE A 1 132 ? -10.687 -1.588 3.862 1.00 97.56 132 PHE A CA 1
ATOM 1064 C C . PHE A 1 132 ? -9.917 -1.671 2.539 1.00 97.56 132 PHE A C 1
ATOM 1066 O O . PHE A 1 132 ? -9.296 -0.690 2.114 1.00 97.56 132 PHE A O 1
ATOM 1073 N N . PRO A 1 133 ? -9.898 -2.852 1.902 1.00 96.75 133 PRO A N 1
ATOM 1074 C CA . PRO A 1 133 ? -9.049 -3.083 0.746 1.00 96.75 133 PRO A CA 1
ATOM 1075 C C . PRO A 1 133 ? -9.550 -2.355 -0.497 1.00 96.75 133 PRO A C 1
ATOM 1077 O O . PRO A 1 133 ? -10.743 -2.107 -0.659 1.00 96.75 133 PRO A O 1
ATOM 1080 N N . VAL A 1 134 ? -8.619 -2.052 -1.389 1.00 95.81 134 VAL A N 1
ATOM 1081 C CA . VAL A 1 134 ? -8.843 -1.519 -2.729 1.00 95.81 134 VAL A CA 1
ATOM 1082 C C . VAL A 1 134 ? -8.269 -2.553 -3.681 1.00 95.81 134 VAL A C 1
ATOM 1084 O O . VAL A 1 134 ? -7.054 -2.685 -3.815 1.00 95.81 134 VAL A O 1
ATOM 1087 N N . ALA A 1 135 ? -9.153 -3.340 -4.283 1.00 93.00 135 ALA A N 1
ATOM 1088 C CA . ALA A 1 135 ? -8.787 -4.395 -5.211 1.00 93.00 135 ALA A CA 1
ATOM 1089 C C . ALA A 1 135 ? -9.719 -4.359 -6.423 1.00 93.00 135 ALA A C 1
ATOM 1091 O O . ALA A 1 135 ? -10.932 -4.214 -6.264 1.00 93.00 135 ALA A O 1
ATOM 1092 N N . VAL A 1 136 ? -9.148 -4.499 -7.616 1.00 89.94 136 VAL A N 1
ATOM 1093 C CA . VAL A 1 136 ? -9.846 -4.396 -8.902 1.00 89.94 136 VAL A CA 1
ATOM 1094 C C . VAL A 1 136 ? -9.522 -5.637 -9.726 1.00 89.94 136 VAL A C 1
ATOM 1096 O O . VAL A 1 136 ? -8.366 -6.021 -9.823 1.00 89.94 136 VAL A O 1
ATOM 1099 N N . TYR A 1 137 ? -10.537 -6.309 -10.277 1.00 86.50 137 TYR A N 1
ATOM 1100 C CA . TYR A 1 137 ? -10.388 -7.536 -11.086 1.00 86.50 137 TYR A CA 1
ATOM 1101 C C . TYR A 1 137 ? -9.516 -8.656 -10.474 1.00 86.50 137 TYR A C 1
ATOM 1103 O O . TYR A 1 137 ? -9.031 -9.530 -11.186 1.00 86.50 137 TYR A O 1
ATOM 1111 N N . GLY A 1 138 ? -9.377 -8.684 -9.145 1.00 83.38 138 GLY A N 1
ATOM 1112 C CA . GLY A 1 138 ? -8.541 -9.656 -8.432 1.00 83.38 138 GLY A CA 1
ATOM 1113 C C . GLY A 1 138 ? -7.124 -9.168 -8.125 1.00 83.38 138 GLY A C 1
ATOM 1114 O O . GLY A 1 138 ? -6.429 -9.833 -7.363 1.00 83.38 138 GLY A O 1
ATOM 1115 N N . ASP A 1 139 ? -6.734 -7.993 -8.618 1.00 87.81 139 ASP A N 1
ATOM 1116 C CA . ASP A 1 139 ? -5.476 -7.340 -8.277 1.00 87.81 139 ASP A CA 1
ATOM 1117 C C . ASP A 1 139 ? -5.661 -6.443 -7.053 1.00 87.81 139 ASP A C 1
ATOM 1119 O O . ASP A 1 139 ? -6.520 -5.560 -7.016 1.00 87.81 139 ASP A O 1
ATOM 1123 N N . TRP A 1 140 ? -4.858 -6.681 -6.017 1.00 92.50 140 TRP A N 1
ATOM 1124 C CA . TRP A 1 140 ? -4.833 -5.843 -4.822 1.00 92.50 140 TRP A CA 1
ATOM 1125 C C . TRP A 1 140 ? -3.991 -4.594 -5.092 1.00 92.50 140 TRP A C 1
ATOM 1127 O O . TRP A 1 140 ? -2.786 -4.698 -5.314 1.00 92.50 140 TRP A O 1
ATOM 1137 N N . LEU A 1 141 ? -4.626 -3.422 -5.068 1.00 92.50 141 LEU A N 1
ATOM 1138 C CA . LEU A 1 141 ? -3.977 -2.133 -5.328 1.00 92.50 141 LEU A CA 1
ATOM 1139 C C . LEU A 1 141 ? -3.508 -1.461 -4.035 1.00 92.50 141 LEU A C 1
ATOM 1141 O O . LEU A 1 141 ? -2.530 -0.724 -4.029 1.00 92.50 141 LEU A O 1
ATOM 1145 N N . GLY A 1 142 ? -4.203 -1.705 -2.927 1.00 95.12 142 GLY A N 1
ATOM 1146 C CA . GLY A 1 142 ? -3.881 -1.100 -1.645 1.00 95.12 142 GLY A CA 1
ATOM 1147 C C . GLY A 1 142 ? -4.966 -1.331 -0.607 1.00 95.12 142 GLY A C 1
ATOM 1148 O O . GLY A 1 142 ? -5.911 -2.093 -0.821 1.00 95.12 142 GLY A O 1
ATOM 1149 N N . ALA A 1 143 ? -4.863 -0.654 0.529 1.00 97.19 143 ALA A N 1
ATOM 1150 C CA . ALA A 1 143 ? -5.930 -0.633 1.520 1.00 97.19 143 ALA A CA 1
ATOM 1151 C C . ALA A 1 143 ? -5.901 0.637 2.366 1.00 97.19 143 ALA A C 1
ATOM 1153 O O . ALA A 1 143 ? -4.838 1.054 2.826 1.00 97.19 143 ALA A O 1
ATOM 1154 N N . PHE A 1 144 ? -7.085 1.176 2.663 1.00 97.19 144 PHE A N 1
ATOM 1155 C CA . PHE A 1 144 ? -7.244 2.049 3.822 1.00 97.19 144 PHE A CA 1
ATOM 1156 C C . PHE A 1 144 ? -7.212 1.188 5.085 1.00 97.19 144 PHE A C 1
ATOM 1158 O O . PHE A 1 144 ? -7.782 0.097 5.127 1.00 97.19 144 PHE A O 1
ATOM 1165 N N . VAL A 1 145 ? -6.568 1.681 6.131 1.00 96.56 145 VAL A N 1
ATOM 1166 C CA . VAL A 1 145 ? -6.506 1.032 7.436 1.00 96.56 145 VAL A CA 1
ATOM 1167 C C . VAL A 1 145 ? -6.846 2.069 8.488 1.00 96.56 145 VAL A C 1
ATOM 1169 O O . VAL A 1 145 ? -6.217 3.125 8.546 1.00 96.56 145 VAL A O 1
ATOM 1172 N N . VAL A 1 146 ? -7.840 1.756 9.313 1.00 95.75 146 VAL A N 1
ATOM 1173 C CA . VAL A 1 146 ? -8.247 2.591 10.443 1.00 95.75 146 VAL A CA 1
ATOM 1174 C C . VAL A 1 146 ? -7.811 1.896 11.726 1.00 95.75 146 VAL A C 1
ATOM 117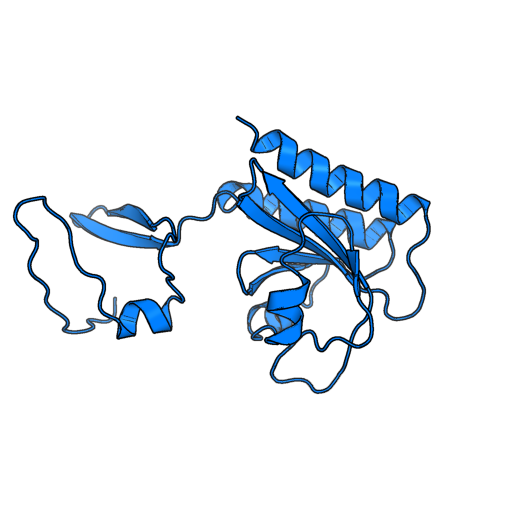6 O O . VAL A 1 146 ? -8.188 0.747 11.955 1.00 95.75 146 VAL A O 1
ATOM 1179 N N . LEU A 1 147 ? -6.975 2.559 12.525 1.00 94.38 147 LEU A N 1
ATOM 1180 C CA . LEU A 1 147 ? -6.435 2.014 13.772 1.00 94.38 147 LEU A CA 1
ATOM 1181 C C . LEU A 1 147 ? -7.367 2.331 14.944 1.00 94.38 147 LEU A C 1
ATOM 1183 O O . LEU A 1 147 ? -7.680 3.484 15.220 1.00 94.38 147 LEU A O 1
ATOM 1187 N N . GLU A 1 148 ? -7.772 1.302 15.671 1.00 93.19 148 GLU A N 1
ATOM 1188 C CA . GLU A 1 148 ? -8.722 1.396 16.780 1.00 93.19 148 GLU A CA 1
ATOM 1189 C C . GLU A 1 148 ? -7.949 1.427 18.110 1.00 93.19 148 GLU A C 1
ATOM 1191 O O . GLU A 1 148 ? -7.940 0.449 18.845 1.00 93.19 148 GLU A O 1
ATOM 1196 N N . GLU A 1 149 ? -7.219 2.507 18.410 1.00 80.81 149 GLU A N 1
ATOM 1197 C CA . GLU A 1 149 ? -6.359 2.570 19.612 1.00 80.81 149 GLU A CA 1
ATOM 1198 C C . GLU A 1 149 ? -7.177 2.533 20.920 1.00 80.81 149 GLU A C 1
ATOM 1200 O O . GLU A 1 149 ? -7.017 1.615 21.729 1.00 80.81 149 GLU A O 1
ATOM 1205 N N . ASP A 1 150 ? -8.107 3.477 21.094 1.00 79.44 150 ASP A N 1
ATOM 1206 C CA . ASP A 1 150 ? -8.830 3.673 22.361 1.00 79.44 150 ASP A CA 1
ATOM 1207 C C . ASP A 1 150 ? -10.257 3.101 22.360 1.00 79.44 150 ASP A C 1
ATOM 1209 O O . ASP A 1 150 ? -10.781 2.677 23.394 1.00 79.44 150 ASP A O 1
ATOM 1213 N N . SER A 1 151 ? -10.901 3.063 21.195 1.00 86.69 151 SER A N 1
ATOM 1214 C CA . SER A 1 151 ? -12.307 2.685 21.031 1.00 86.69 151 SER A CA 1
ATOM 1215 C C . SER A 1 151 ? -12.526 1.902 19.731 1.00 86.69 151 SER A C 1
ATOM 1217 O O . SER A 1 151 ? -11.732 2.023 18.798 1.00 86.69 151 SER A O 1
ATOM 1219 N N . PRO A 1 152 ? -13.560 1.042 19.667 1.00 87.75 152 PRO A N 1
ATOM 1220 C CA . PRO A 1 152 ? -13.906 0.343 18.437 1.00 87.75 152 PRO A CA 1
ATOM 1221 C C . PRO A 1 152 ? -14.562 1.292 17.433 1.00 87.75 152 PRO A C 1
ATOM 1223 O O . PRO A 1 152 ? -15.289 2.218 17.816 1.00 87.75 152 PRO A O 1
ATOM 1226 N N . LEU A 1 153 ? -14.386 0.994 16.145 1.00 89.81 153 LEU A N 1
ATOM 1227 C CA . LEU A 1 153 ? -15.041 1.751 15.086 1.00 89.81 153 LEU A CA 1
ATOM 1228 C C . LEU A 1 153 ? -16.568 1.621 15.184 1.00 89.81 153 LEU A C 1
ATOM 1230 O O . LEU A 1 153 ? -17.116 0.520 15.254 1.00 89.81 153 LEU A O 1
ATOM 1234 N N . GLN A 1 154 ? -17.273 2.751 15.147 1.00 90.94 154 GLN A N 1
ATOM 1235 C CA . GLN A 1 154 ? -18.736 2.748 15.122 1.00 90.94 154 GLN A CA 1
ATOM 1236 C C . GLN A 1 154 ? -19.256 2.203 13.779 1.00 90.94 154 GLN A C 1
ATOM 1238 O O . GLN A 1 154 ? -18.623 2.440 12.747 1.00 90.94 154 GLN A O 1
ATOM 1243 N N . PRO A 1 155 ? -20.438 1.554 13.731 1.00 90.56 155 PRO A N 1
ATOM 1244 C CA . PRO A 1 155 ? -20.985 1.002 12.488 1.00 90.56 155 PRO A CA 1
ATOM 1245 C C . PRO A 1 155 ? -21.065 2.017 11.337 1.00 90.56 155 PRO A C 1
ATOM 1247 O O . PRO A 1 155 ? -20.660 1.722 10.220 1.00 90.56 155 PRO A O 1
ATOM 1250 N N . GLN A 1 156 ? -21.480 3.251 11.628 1.00 91.19 156 GLN A N 1
ATOM 1251 C CA . GLN A 1 156 ? -21.532 4.332 10.637 1.00 91.19 156 GLN A CA 1
ATOM 1252 C C . GLN A 1 156 ? -20.157 4.700 10.049 1.00 91.19 156 GLN A C 1
ATOM 1254 O O . GLN A 1 156 ? -20.065 5.115 8.898 1.00 91.19 156 GLN A O 1
ATOM 1259 N N . HIS A 1 157 ? -19.074 4.535 10.813 1.00 93.00 157 HIS A N 1
ATOM 1260 C CA . HIS A 1 157 ? -17.712 4.814 10.358 1.00 93.00 157 HIS A CA 1
ATOM 1261 C C . HIS A 1 157 ? -17.206 3.710 9.421 1.00 93.00 157 HIS A C 1
ATOM 1263 O O . HIS A 1 157 ? -16.463 4.007 8.485 1.00 93.00 157 HIS A O 1
ATOM 1269 N N . LEU A 1 158 ? -17.652 2.460 9.623 1.00 92.25 158 LEU A N 1
ATOM 1270 C CA . LEU A 1 158 ? -17.363 1.349 8.710 1.00 92.25 158 LEU A CA 1
ATOM 1271 C C . LEU A 1 158 ? -17.938 1.630 7.318 1.00 92.25 158 LEU A C 1
ATOM 1273 O O . LEU A 1 158 ? -17.226 1.490 6.324 1.00 92.25 158 LEU A O 1
ATOM 1277 N N . ASP A 1 159 ? -19.197 2.071 7.251 1.00 93.81 159 ASP A N 1
ATOM 1278 C CA . ASP A 1 159 ? -19.869 2.373 5.983 1.00 93.81 159 ASP A CA 1
ATOM 1279 C C . ASP A 1 159 ? -19.173 3.516 5.228 1.00 93.81 159 ASP A C 1
ATOM 1281 O O . ASP A 1 159 ? -18.988 3.441 4.011 1.00 93.81 159 ASP A O 1
ATOM 1285 N N . ILE A 1 160 ? -18.727 4.551 5.949 1.00 94.94 160 ILE A N 1
ATOM 1286 C CA . ILE A 1 160 ? -17.994 5.687 5.371 1.00 94.94 160 ILE A CA 1
ATOM 1287 C C . ILE A 1 160 ? -16.638 5.230 4.822 1.00 94.94 160 ILE A C 1
ATOM 1289 O O . ILE A 1 160 ? -16.341 5.470 3.653 1.00 94.94 160 ILE A O 1
ATOM 1293 N N . ALA A 1 161 ? -15.829 4.523 5.614 1.00 95.50 161 ALA A N 1
ATOM 1294 C CA . ALA A 1 161 ? -14.532 4.021 5.158 1.00 95.50 161 ALA A CA 1
ATOM 1295 C C . ALA A 1 161 ? -14.672 3.051 3.970 1.00 95.50 161 ALA A C 1
ATOM 1297 O O 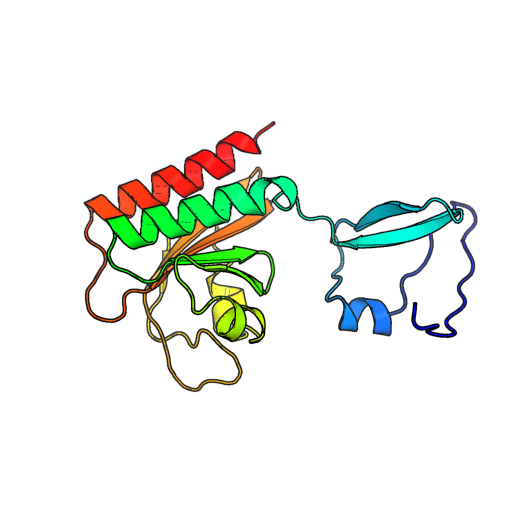. ALA A 1 161 ? -13.898 3.109 3.008 1.00 95.50 161 ALA A O 1
ATOM 1298 N N . GLN A 1 162 ? -15.714 2.215 3.969 1.00 95.38 162 GLN A N 1
ATOM 1299 C CA . GLN A 1 162 ? -16.015 1.343 2.840 1.00 95.38 162 GLN A CA 1
ATOM 1300 C C . GLN A 1 162 ? -16.433 2.128 1.588 1.00 95.38 162 GLN A C 1
ATOM 1302 O O . GLN A 1 162 ? -16.062 1.739 0.479 1.00 95.38 162 GLN A O 1
ATOM 1307 N N . ALA A 1 163 ? -17.176 3.229 1.727 1.00 96.00 163 ALA A N 1
ATOM 1308 C CA . ALA A 1 163 ? -17.538 4.083 0.597 1.00 96.00 163 ALA A CA 1
ATOM 1309 C C . ALA A 1 163 ? -16.299 4.699 -0.077 1.00 96.00 163 ALA A C 1
ATOM 1311 O O . ALA A 1 163 ? -16.229 4.727 -1.305 1.00 96.00 163 ALA A O 1
ATOM 1312 N N . PHE A 1 164 ? -15.302 5.114 0.708 1.00 95.62 164 PHE A N 1
ATOM 1313 C CA . PHE A 1 164 ? -14.030 5.641 0.202 1.00 95.62 164 PHE A CA 1
ATOM 1314 C C . PHE A 1 164 ? -13.228 4.578 -0.562 1.00 95.62 164 PHE A C 1
ATOM 1316 O O . PHE A 1 164 ? -12.782 4.836 -1.679 1.00 95.62 164 PHE A O 1
ATOM 1323 N N . SER A 1 165 ? -13.114 3.361 -0.018 1.00 95.25 165 SER A N 1
ATOM 1324 C CA . SER A 1 165 ? -12.505 2.226 -0.732 1.00 95.25 165 SER A CA 1
ATOM 1325 C C . SER A 1 165 ? -13.229 1.944 -2.059 1.00 95.25 165 SER A C 1
ATOM 1327 O O . SER A 1 165 ? -12.587 1.861 -3.104 1.00 95.25 165 SER A O 1
ATOM 1329 N N . ARG A 1 166 ? -14.570 1.890 -2.057 1.00 94.25 166 ARG A N 1
ATOM 1330 C CA . ARG A 1 166 ? -15.370 1.653 -3.274 1.00 94.25 166 ARG A CA 1
ATOM 1331 C C . ARG A 1 166 ? -15.227 2.755 -4.317 1.00 94.25 166 ARG A C 1
ATOM 1333 O O . ARG A 1 166 ? -15.267 2.452 -5.505 1.00 94.25 166 ARG A O 1
ATOM 1340 N N . LEU A 1 167 ? -15.096 4.011 -3.894 1.00 94.62 167 LEU A N 1
ATOM 1341 C CA . LEU A 1 167 ? -14.850 5.122 -4.809 1.00 94.62 167 LEU A CA 1
ATOM 1342 C C . LEU A 1 167 ? -13.516 4.928 -5.537 1.00 94.62 167 LEU A C 1
ATOM 1344 O O . LEU A 1 167 ? -13.481 5.022 -6.760 1.00 94.62 167 LEU A O 1
ATOM 1348 N N . LEU A 1 168 ? -12.456 4.575 -4.800 1.00 93.44 168 LEU A N 1
ATOM 1349 C CA . LEU A 1 168 ? -11.141 4.338 -5.390 1.00 93.44 168 LEU A CA 1
ATOM 1350 C C . LEU A 1 168 ? -11.140 3.112 -6.313 1.00 93.44 168 LEU A C 1
ATOM 1352 O O . LEU A 1 168 ? -10.566 3.171 -7.392 1.00 93.44 168 LEU A O 1
ATOM 1356 N N . ILE A 1 169 ? -11.836 2.033 -5.937 1.00 92.88 169 ILE A N 1
ATOM 1357 C CA . ILE A 1 169 ? -12.029 0.854 -6.801 1.00 92.88 169 ILE A CA 1
ATOM 1358 C C . ILE A 1 169 ? -12.682 1.272 -8.126 1.00 92.88 169 ILE A C 1
ATOM 1360 O O . ILE A 1 169 ? -12.143 0.978 -9.186 1.00 92.88 169 ILE A O 1
ATOM 1364 N N . ARG A 1 170 ? -13.793 2.019 -8.078 1.00 91.50 170 ARG A N 1
ATOM 1365 C CA . ARG A 1 170 ? -14.535 2.446 -9.278 1.00 91.50 170 ARG A CA 1
ATOM 1366 C C . ARG A 1 170 ? -13.725 3.325 -10.223 1.00 91.50 170 ARG A C 1
ATOM 1368 O O . ARG A 1 170 ? -13.884 3.192 -11.429 1.00 91.50 170 ARG A O 1
ATOM 1375 N N . ASN A 1 171 ? -12.858 4.189 -9.697 1.00 88.62 171 ASN A N 1
ATOM 1376 C CA . ASN A 1 171 ? -11.975 5.013 -10.528 1.00 88.62 171 ASN A CA 1
ATOM 1377 C C . ASN A 1 171 ? -11.008 4.170 -11.380 1.00 88.62 171 ASN A C 1
ATOM 1379 O O . ASN A 1 171 ? -10.517 4.656 -12.394 1.00 88.62 171 ASN A O 1
ATOM 1383 N N . HIS A 1 172 ? -10.767 2.916 -10.989 1.00 85.12 172 HIS A N 1
ATOM 1384 C CA . HIS A 1 172 ? -9.781 2.025 -11.596 1.00 85.12 172 HIS A CA 1
ATOM 1385 C C . HIS A 1 172 ? -10.401 0.774 -12.243 1.00 85.12 172 HIS A C 1
ATOM 1387 O O . HIS A 1 172 ? -9.668 -0.089 -12.706 1.00 85.12 172 HIS A O 1
ATOM 1393 N N . GLU A 1 173 ? -11.733 0.664 -12.315 1.00 82.56 173 GLU A N 1
ATOM 1394 C CA . GLU A 1 173 ? -12.438 -0.438 -12.998 1.00 82.56 173 GLU A CA 1
ATOM 1395 C C . GLU A 1 173 ? -12.416 -0.321 -14.542 1.00 82.56 173 GLU A C 1
ATOM 1397 O O . GLU A 1 173 ? -12.996 -1.171 -15.224 1.00 82.56 173 GLU A O 1
ATOM 1402 N N . HIS A 1 174 ? -11.775 0.710 -15.100 1.00 63.62 174 HIS A N 1
ATOM 1403 C CA . HIS A 1 174 ? -11.765 1.026 -16.534 1.00 63.62 174 HIS A CA 1
ATOM 1404 C C . HIS A 1 174 ? -10.636 0.363 -17.326 1.00 63.62 174 HIS A C 1
ATOM 1406 O O . HIS A 1 174 ? -9.493 0.319 -16.824 1.00 63.62 174 HIS A O 1
#

pLDDT: mean 89.42, std 8.02, range [52.94, 97.62]

=== Feature glossary ===
The features interleaved in this record are:

— What the protein is —

Sequence gives the chain of amino acids in standard one-letter code (A=alanine, C=cysteine, …, Y=tyrosine), read N→C. It is the only feature that is directly encoded by the gene; all structural features are derived from the folded form of this sequence.

Database cross-references. InterPro integrates a dozen domain/family signature databases into unified entries with residue-range hits. GO terms attach function/process/location labels with evidence codes. CATH codes position the fold in a four-level structural taxonomy. Organism is the NCBI-taxonomy species name.

— Where its atoms are —

Atomic coordinates in PDBx/mmCIF format — the same representation the Protein Data Bank distributes. Each line of the _atom_site loop places one backbone atom in Cartesian space (units: ångströms, origin: arbitrary).

The six renders are orthographic views along the three Cartesian axes in both directions. Representation (cartoon, sticks, or surface) and color scheme (sequence-rainbow or by-chain) vary across proteins so the training set covers all the common visualization conventions.

— Local backbone conformation —

Eight-state secondary structure (DSSP): H is the canonical α-helix, G the tighter 3₁₀-helix, I the wider π-helix; E/B are β-structure, T and S are turns and bends, and '-' is everything else. DSSP derives these from the pattern of main-chain N–H···O=C hydrogen bonds, not from the sequence.

P-SEA three-state annotation labels each residue as helix, strand, or coil based purely on the geometry of the Cα trace. It serves as a fallback when the full backbone (and thus DSSP) is unavailable.

The φ/ψ torsion pair specifies the backbone conformation at each residue. φ rotates about the N–Cα bond, ψ about the Cα–C bond. Steric clashes forbid most of the (φ, ψ) plane — the allowed regions (α-helix basin, β-sheet basin, left-handed helix) are the Ramachandran-allowed regions.

— Global shape and packing —

The geometric summary reports three shape descriptors. Rg (radius of gyration) measures how spread out the Cα atoms are about their centre of mass; compact globular proteins have small Rg, elongated or unfolded ones large. Cα contacts (<8 Å, |i−j|>4) count long-range residue pairs in spatial proximity — high for tightly packed folds, near zero for rods or random coil. The bounding-box extents give the protein's footprint along x, y, z in Å.

Solvent-accessible surface area (SASA) is the area in Å² traced out by the centre of a 1.4 Å probe sphere (a water molecule) rolled over the protein's van der Waals surface (Shrake–Rupley / Lee–Richards construction). Buried residues have near-zero SASA; fully exposed residues can exceed 200 Å². The total SASA scales roughly with the number of surface residues.

The contact map is a binary N×N matrix image: pixel (i, j) is dark where Cα_i and Cα_j are within 8 Å and |i−j|>4. Because the |i−j|>4 filter removes local helical contacts, off-diagonal stripes parallel to the main diagonal indicate parallel β-sheets; stripes perpendicular to it indicate antiparallel β-sheets. The Ramachandran plot scatters every residue's (φ, ψ) pair against the sterically allowed regions. The PAE heatmap renders the predicted-aligned-error matrix.

— Structural neighborhood —

3Di is Foldseek's structural alphabet. Each residue is assigned one of twenty discrete states based on how its Cα sits relative to its spatial (not sequential) neighbors. Aligning 3Di strings finds structural homologs roughly as well as full 3D superposition, but orders of magnitude faster.

Nearest PDB neighbors are the top structural matches found by Foldseek when searching this structure against the entire Protein Data Bank. Each hit reports a TM-score (0 to 1; >0.5 almost always implies the same fold) and an E-value. These are *structural* homologs — they may share no detectable sequence similarity.

— Confidence and disorder —

For AlphaFold models, the B-factor field carries pLDDT — the model's own estimate of local accuracy on a 0–100 scale. Regions with pLDDT<50 should be treated as essentially unmodeled; they often correspond to intrinsically disordered segments.

Crystallographic B-factors measure how much each atom's electron density is smeared out, in Å². They rise in mobile loops and surface residues and fall in the buried interior. In AlphaFold models this column is repurposed to hold pLDDT instead.

Predicted aligned error is AlphaFold's pairwise confidence. Unlike pLDDT (per-residue), PAE is per-residue-pair and captures whether two parts of the structure are correctly placed relative to each other. Units are ångströms of expected positional error.